Protein AF-A0A8T4YP02-F1 (afdb_monomer_lite)

Sequence (93 aa):
HVAAELEYALFMFSLIFQEENIDKSKWKPNPDVKKDNINGVLTEVYSLLDNAKKSLTSGKLLDAYKGVYLARHRVFAVEENLAKKKRERSKGK

Foldseek 3Di:
DLLVVLVVVLVVLVVVCVVVVPDPPPDDDDQPAPLPDLPVLVVLLVVLQVQLVVCVVVVVSSSNSNSSVSSSVSVVSNVVVVVVVVVVVVVVD

Radius of gyration: 15.5 Å; chains: 1; bounding box: 36×24×47 Å

Structure (mmCIF, N/CA/C/O backbone):
data_AF-A0A8T4YP02-F1
#
_entry.id   AF-A0A8T4YP02-F1
#
loop_
_atom_site.group_PDB
_atom_site.id
_atom_site.type_symbol
_atom_site.label_atom_id
_atom_site.label_alt_id
_atom_site.label_comp_id
_atom_site.label_asym_id
_atom_site.label_entity_id
_atom_site.label_seq_id
_atom_site.pdbx_PDB_ins_code
_atom_site.Cartn_x
_atom_site.Cartn_y
_atom_site.Cartn_z
_atom_site.occupancy
_atom_site.B_iso_or_equiv
_atom_site.auth_seq_id
_atom_site.auth_comp_id
_atom_site.auth_asym_id
_atom_site.auth_atom_id
_atom_site.pdbx_PDB_model_num
ATOM 1 N N . HIS A 1 1 ? -1.067 -4.260 -12.880 1.00 76.62 1 HIS A N 1
ATOM 2 C CA . HIS A 1 1 ? -2.163 -4.738 -12.010 1.00 76.62 1 HIS A CA 1
ATOM 3 C C . HIS A 1 1 ? -1.931 -4.313 -10.566 1.00 76.62 1 HIS A C 1
ATOM 5 O O . HIS A 1 1 ? -2.680 -3.469 -10.098 1.00 76.62 1 HIS A O 1
ATOM 11 N N . VAL A 1 2 ? -0.830 -4.733 -9.933 1.00 87.69 2 VAL A N 1
ATOM 12 C CA . VAL A 1 2 ? -0.505 -4.404 -8.527 1.00 87.69 2 VAL A CA 1
ATOM 13 C C . VAL A 1 2 ? -0.563 -2.904 -8.190 1.00 87.69 2 VAL A C 1
ATOM 15 O O . VAL A 1 2 ? -1.158 -2.535 -7.187 1.00 87.69 2 VAL A O 1
ATOM 18 N N . ALA A 1 3 ? -0.007 -2.011 -9.019 1.00 88.44 3 ALA A N 1
ATOM 19 C CA . ALA A 1 3 ? -0.050 -0.570 -8.737 1.00 88.4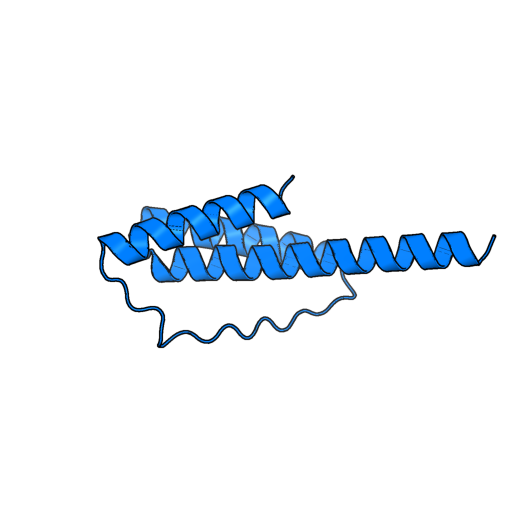4 3 ALA A CA 1
ATOM 20 C C . ALA A 1 3 ? -1.486 -0.019 -8.612 1.00 88.44 3 ALA A C 1
ATOM 22 O O . ALA A 1 3 ? -1.766 0.774 -7.717 1.00 88.44 3 ALA A O 1
ATOM 23 N N . ALA A 1 4 ? -2.403 -0.477 -9.471 1.00 92.75 4 ALA A N 1
ATOM 24 C CA . ALA A 1 4 ? -3.805 -0.066 -9.440 1.00 92.75 4 ALA A CA 1
ATOM 25 C C . ALA A 1 4 ? -4.546 -0.638 -8.221 1.00 92.75 4 ALA A C 1
ATOM 27 O O . ALA A 1 4 ? -5.353 0.059 -7.616 1.00 92.75 4 ALA A O 1
ATOM 28 N N . GLU A 1 5 ? -4.240 -1.875 -7.824 1.00 94.56 5 GLU A N 1
ATOM 29 C CA . GLU A 1 5 ? -4.800 -2.499 -6.617 1.00 94.56 5 GLU A CA 1
ATOM 30 C C . GLU A 1 5 ? -4.366 -1.758 -5.346 1.00 94.56 5 GLU A C 1
ATOM 32 O O . GLU A 1 5 ? -5.178 -1.524 -4.452 1.00 94.56 5 GLU A O 1
ATOM 37 N N . LEU A 1 6 ? -3.100 -1.333 -5.278 1.00 95.19 6 LEU A N 1
ATOM 38 C CA . LEU A 1 6 ? -2.593 -0.539 -4.159 1.00 95.19 6 LEU A CA 1
ATOM 39 C C . LEU A 1 6 ? -3.213 0.860 -4.126 1.00 95.19 6 LEU A C 1
ATOM 41 O O . LEU A 1 6 ? -3.549 1.343 -3.048 1.00 95.19 6 LEU A O 1
ATOM 45 N N . GLU A 1 7 ? -3.411 1.496 -5.282 1.00 95.00 7 GLU A N 1
ATOM 46 C CA . GLU A 1 7 ? -4.115 2.780 -5.362 1.00 95.00 7 GLU A CA 1
ATOM 47 C C . GLU A 1 7 ? -5.578 2.647 -4.911 1.00 95.00 7 GLU A C 1
ATOM 49 O O . GLU A 1 7 ? -6.060 3.461 -4.127 1.00 95.00 7 GLU A O 1
ATOM 54 N N . TYR A 1 8 ? -6.261 1.577 -5.329 1.00 96.06 8 TYR A N 1
ATOM 55 C CA . TYR A 1 8 ? -7.615 1.269 -4.873 1.00 96.06 8 TYR A CA 1
ATOM 56 C C . TYR A 1 8 ? -7.670 1.059 -3.354 1.00 96.06 8 TYR A C 1
ATOM 58 O O . TYR A 1 8 ? -8.529 1.623 -2.680 1.00 96.06 8 TYR A O 1
ATOM 66 N N . ALA A 1 9 ? -6.722 0.316 -2.778 1.00 96.06 9 ALA A N 1
ATOM 67 C CA . ALA A 1 9 ? -6.641 0.150 -1.330 1.00 96.06 9 ALA A CA 1
ATOM 68 C C . ALA A 1 9 ? -6.423 1.492 -0.605 1.00 96.06 9 ALA A C 1
ATOM 70 O O . ALA A 1 9 ? -7.083 1.764 0.399 1.00 96.06 9 ALA A O 1
ATOM 71 N N . LEU A 1 10 ? -5.546 2.363 -1.119 1.00 95.62 10 LEU A N 1
ATOM 72 C CA . LEU A 1 10 ? -5.338 3.712 -0.573 1.00 95.62 10 LEU A CA 1
ATOM 73 C C . LEU A 1 10 ? -6.603 4.575 -0.658 1.00 95.62 10 LEU A C 1
ATOM 75 O O . LEU A 1 10 ? -6.896 5.320 0.280 1.00 95.62 10 LEU A O 1
ATOM 79 N N . PHE A 1 11 ? -7.367 4.445 -1.742 1.00 96.19 11 PHE A N 1
ATOM 80 C CA . PHE A 1 11 ? -8.667 5.088 -1.883 1.00 96.19 11 PHE A CA 1
ATOM 81 C C . PHE A 1 11 ? -9.656 4.595 -0.817 1.00 96.19 11 PHE A C 1
ATOM 83 O O . PHE A 1 11 ? -10.253 5.420 -0.128 1.00 96.19 11 PHE A O 1
ATOM 90 N N . MET A 1 12 ? -9.752 3.284 -0.580 1.00 96.31 12 MET A N 1
ATOM 91 C CA . MET A 1 12 ? -10.605 2.739 0.487 1.00 96.31 12 MET A CA 1
ATOM 92 C C . MET A 1 12 ? -10.202 3.262 1.870 1.00 96.31 12 MET A C 1
ATOM 94 O O . MET A 1 12 ? -11.061 3.674 2.647 1.00 96.31 12 MET A O 1
ATOM 98 N N . PHE A 1 13 ? -8.899 3.342 2.161 1.00 94.62 13 PHE A N 1
ATOM 99 C CA . PHE A 1 13 ? -8.424 3.978 3.391 1.00 94.62 13 PHE A CA 1
ATOM 100 C C . PHE A 1 13 ? -8.858 5.441 3.492 1.00 94.62 13 PHE A C 1
ATOM 102 O O . PHE A 1 13 ? -9.167 5.905 4.582 1.00 94.62 13 PHE A O 1
ATOM 109 N N . SER A 1 14 ? -8.878 6.193 2.388 1.00 93.19 14 SER A N 1
ATOM 110 C CA . SER A 1 14 ? -9.314 7.593 2.421 1.00 93.19 14 SER A CA 1
ATOM 111 C C . SER A 1 14 ? -10.768 7.749 2.875 1.00 93.19 14 SER A C 1
ATOM 113 O O . SER A 1 14 ? -11.034 8.637 3.681 1.00 93.19 14 SER A O 1
ATOM 115 N N . LEU A 1 15 ? -11.651 6.840 2.445 1.00 95.44 15 LEU A N 1
ATOM 116 C CA . LEU A 1 15 ? -13.051 6.800 2.868 1.00 95.44 15 LEU A CA 1
ATOM 117 C C . LEU A 1 15 ? -13.166 6.458 4.356 1.00 95.44 15 LEU A C 1
ATOM 119 O O . LEU A 1 15 ? -13.781 7.207 5.108 1.00 95.44 15 LEU A O 1
ATOM 123 N N . ILE A 1 16 ? -12.486 5.391 4.790 1.00 94.19 16 ILE A N 1
ATOM 124 C CA . ILE A 1 16 ? -12.480 4.953 6.195 1.00 94.19 16 ILE A CA 1
ATOM 125 C C . ILE A 1 16 ? -12.003 6.079 7.114 1.00 94.19 16 ILE A C 1
ATOM 127 O O . ILE A 1 16 ? -12.607 6.365 8.137 1.00 94.19 16 ILE A O 1
ATOM 131 N N . PHE A 1 17 ? -10.922 6.764 6.747 1.00 93.38 17 PHE A N 1
ATOM 132 C CA . PHE A 1 17 ? -10.372 7.821 7.589 1.00 93.38 17 PHE A CA 1
ATOM 133 C C . PHE A 1 17 ? -11.249 9.068 7.668 1.00 93.38 17 PHE A C 1
ATOM 135 O O . PHE A 1 17 ? -11.200 9.765 8.680 1.00 93.38 17 PHE A O 1
ATOM 142 N N . GLN A 1 18 ? -12.037 9.341 6.628 1.00 92.12 18 GLN A N 1
ATOM 143 C CA . GLN A 1 18 ? -13.044 10.392 6.663 1.00 92.12 18 GLN A CA 1
ATOM 144 C C . GLN A 1 18 ? -14.206 10.013 7.592 1.00 92.12 18 GLN A C 1
ATOM 146 O O . GLN A 1 18 ? -14.655 10.854 8.364 1.00 92.12 18 GLN A O 1
ATOM 151 N N . GLU A 1 19 ? -14.668 8.763 7.543 1.00 93.06 19 GLU A N 1
ATOM 152 C CA . GLU A 1 19 ? -15.765 8.262 8.379 1.00 93.06 19 GLU A CA 1
ATOM 153 C C . GLU A 1 19 ? -15.364 8.154 9.861 1.00 93.06 19 GLU A C 1
ATOM 155 O O . GLU A 1 19 ? -16.073 8.633 10.745 1.00 93.06 19 GLU A O 1
ATOM 160 N N . GLU A 1 20 ? -14.181 7.606 10.138 1.00 91.25 20 GLU A N 1
ATOM 161 C CA . GLU A 1 20 ? -13.670 7.374 11.494 1.00 91.25 20 GLU A CA 1
ATOM 162 C C . GLU A 1 20 ? -12.919 8.580 12.093 1.00 91.25 20 GLU A C 1
ATOM 164 O O . GLU A 1 20 ? -12.395 8.495 13.202 1.00 91.25 20 GLU A O 1
ATOM 169 N N . ASN A 1 21 ? -12.853 9.717 11.385 1.00 90.00 21 ASN A N 1
ATOM 170 C CA . ASN A 1 21 ? -12.121 10.926 11.799 1.00 90.00 21 ASN A CA 1
ATOM 171 C C . ASN A 1 21 ? -10.655 10.654 12.204 1.00 90.00 21 ASN A C 1
ATOM 173 O O . ASN A 1 21 ? -10.132 11.217 13.171 1.00 90.00 21 ASN A O 1
ATOM 177 N N . ILE A 1 22 ? -9.970 9.779 11.465 1.00 88.50 22 ILE A N 1
ATOM 178 C CA . ILE A 1 22 ? -8.588 9.395 11.773 1.00 88.50 2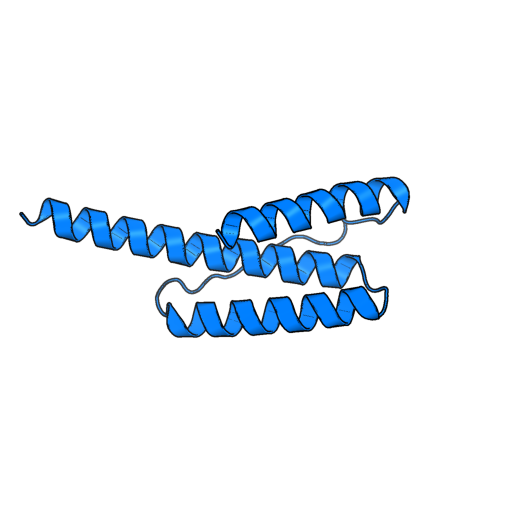2 ILE A CA 1
ATOM 179 C C . ILE A 1 22 ? -7.615 10.468 11.273 1.00 88.50 22 ILE A C 1
ATOM 181 O O . ILE A 1 22 ? -7.491 10.730 10.074 1.00 88.50 22 ILE A O 1
ATOM 185 N N . ASP A 1 23 ? -6.851 11.041 12.204 1.00 86.38 23 ASP A N 1
ATOM 186 C CA . ASP A 1 23 ? -5.845 12.060 11.912 1.00 86.38 23 ASP A CA 1
ATOM 187 C C . ASP A 1 23 ? -4.578 11.472 11.260 1.00 86.38 23 ASP A C 1
ATOM 189 O O . ASP A 1 23 ? -3.827 10.697 11.860 1.00 86.38 23 ASP A O 1
ATOM 193 N N . LYS A 1 24 ? -4.305 11.904 10.023 1.00 83.00 24 LYS A N 1
ATOM 194 C CA . LYS A 1 24 ? -3.081 11.576 9.270 1.00 83.00 24 LYS A CA 1
ATOM 195 C C . LYS A 1 24 ? -2.006 12.656 9.339 1.00 83.00 24 LYS A C 1
ATOM 197 O O . LYS A 1 24 ? -0.894 12.414 8.874 1.00 83.00 24 LYS A O 1
ATOM 202 N N . SER A 1 25 ? -2.317 13.844 9.854 1.00 78.56 25 SER A N 1
ATOM 203 C CA . SER A 1 25 ? -1.477 15.047 9.737 1.00 78.56 25 SER A CA 1
ATOM 204 C C . SER A 1 25 ? -0.083 14.875 10.350 1.00 78.56 25 SER A C 1
ATOM 206 O O . SER A 1 25 ? 0.896 15.450 9.872 1.00 78.56 25 SER A O 1
ATOM 208 N N . LYS A 1 26 ? 0.026 14.021 11.374 1.00 78.62 26 LYS A N 1
ATOM 209 C CA . LYS A 1 26 ? 1.285 13.692 12.055 1.00 78.62 26 LYS A CA 1
ATOM 210 C C . LYS A 1 26 ? 2.214 12.804 11.232 1.00 78.62 26 LYS A C 1
ATOM 212 O O . LYS A 1 26 ? 3.391 12.683 11.566 1.00 78.62 26 LYS A O 1
ATOM 217 N N . TRP A 1 27 ? 1.715 12.167 10.175 1.00 83.75 27 TRP A N 1
ATOM 218 C CA . TRP A 1 27 ? 2.518 11.287 9.342 1.00 83.75 27 TRP A CA 1
ATOM 219 C C . TRP A 1 27 ? 2.955 11.982 8.053 1.00 83.75 27 TRP A C 1
ATOM 221 O O . TRP A 1 27 ? 2.143 12.303 7.188 1.00 83.75 27 TRP A O 1
ATOM 231 N N . LYS A 1 28 ? 4.270 12.168 7.907 1.00 80.62 28 LYS A N 1
ATOM 232 C CA . LYS A 1 28 ? 4.897 12.628 6.666 1.00 80.62 28 LYS A CA 1
ATOM 233 C C . LYS A 1 28 ? 5.586 11.445 5.987 1.00 80.62 28 LYS A C 1
ATOM 235 O O . LYS A 1 28 ? 6.522 10.891 6.567 1.00 80.62 28 LYS A O 1
ATOM 240 N N . PRO A 1 29 ? 5.150 11.034 4.788 1.00 77.19 29 PRO A N 1
ATOM 241 C CA . PRO A 1 29 ? 5.826 9.968 4.073 1.00 77.19 29 PRO A CA 1
ATOM 242 C C . PRO A 1 29 ? 7.218 10.431 3.621 1.00 77.19 29 PRO A C 1
ATOM 244 O O . PRO A 1 29 ? 7.341 11.430 2.919 1.00 77.19 29 PRO A O 1
ATOM 247 N N . ASN A 1 30 ? 8.256 9.678 3.992 1.00 74.19 30 ASN A N 1
ATOM 248 C CA . ASN A 1 30 ? 9.603 9.812 3.432 1.00 74.19 30 ASN A CA 1
ATOM 249 C C . ASN A 1 30 ? 10.091 8.451 2.912 1.00 74.19 30 ASN A C 1
ATOM 251 O O . ASN A 1 30 ? 10.843 7.753 3.596 1.00 74.19 30 ASN A O 1
ATOM 255 N N . PRO A 1 31 ? 9.587 8.003 1.754 1.00 69.12 31 PRO A N 1
ATOM 256 C CA . PRO A 1 31 ? 9.994 6.728 1.200 1.00 69.12 31 PRO A CA 1
ATOM 257 C C . PRO A 1 31 ? 11.372 6.872 0.540 1.00 69.12 31 PRO A C 1
ATOM 259 O O . PRO A 1 31 ? 11.481 7.286 -0.611 1.00 69.12 31 PRO A O 1
ATOM 262 N N . ASP A 1 32 ? 12.433 6.515 1.262 1.00 69.44 32 ASP A N 1
ATOM 263 C CA . ASP A 1 32 ? 13.770 6.407 0.672 1.00 69.44 32 ASP A CA 1
ATOM 264 C C . ASP A 1 32 ? 13.850 5.139 -0.189 1.00 69.44 32 ASP A C 1
ATOM 266 O O . ASP A 1 32 ? 13.927 4.017 0.332 1.00 69.44 32 ASP A O 1
ATOM 270 N N . VAL A 1 33 ? 13.761 5.305 -1.515 1.00 68.19 33 VAL A N 1
ATOM 271 C CA . VAL A 1 33 ? 13.753 4.198 -2.478 1.00 68.19 33 VAL A CA 1
ATOM 272 C C . VAL A 1 33 ? 15.088 4.022 -3.178 1.00 68.19 33 VAL A C 1
ATOM 274 O O . VAL A 1 33 ? 15.390 4.709 -4.150 1.00 68.19 33 VAL A O 1
ATOM 277 N N . LYS A 1 34 ? 15.851 3.011 -2.742 1.00 64.69 34 LYS A N 1
ATOM 278 C CA . LYS A 1 34 ? 17.020 2.507 -3.472 1.00 64.69 34 LYS A CA 1
ATOM 279 C C . LYS A 1 34 ? 16.550 1.802 -4.747 1.00 64.69 34 LYS A C 1
ATOM 281 O O . LYS A 1 34 ? 15.974 0.718 -4.701 1.00 64.69 34 LYS A O 1
ATOM 286 N N . LYS A 1 35 ? 16.774 2.458 -5.886 1.00 65.00 35 LYS A N 1
ATOM 287 C CA . LYS A 1 35 ? 16.210 2.121 -7.204 1.00 65.00 35 LYS A CA 1
ATOM 288 C C . LYS A 1 35 ? 16.862 0.903 -7.885 1.00 65.00 35 LYS A C 1
ATOM 290 O O . LYS A 1 35 ? 16.287 0.352 -8.821 1.00 65.00 35 LYS A O 1
ATOM 295 N N . ASP A 1 36 ? 18.008 0.432 -7.404 1.00 66.88 36 ASP A N 1
ATOM 296 C CA . ASP A 1 36 ? 18.879 -0.412 -8.236 1.00 66.88 36 ASP A CA 1
ATOM 297 C C . ASP A 1 36 ? 18.651 -1.926 -8.080 1.00 66.88 36 ASP A C 1
ATOM 299 O O . ASP A 1 36 ? 19.015 -2.699 -8.967 1.00 66.88 36 ASP A O 1
ATOM 303 N N . ASN A 1 37 ? 17.992 -2.368 -7.002 1.00 78.81 37 ASN A N 1
ATOM 304 C CA . ASN A 1 37 ? 17.766 -3.788 -6.714 1.00 78.81 37 ASN A CA 1
ATOM 305 C C . ASN A 1 37 ? 16.278 -4.165 -6.792 1.00 78.81 37 ASN A C 1
ATOM 307 O O . ASN A 1 37 ? 15.579 -4.165 -5.782 1.00 78.81 37 ASN A O 1
ATOM 311 N N . ILE A 1 38 ? 15.806 -4.538 -7.986 1.00 80.62 38 ILE A N 1
ATOM 312 C CA . ILE A 1 38 ? 14.401 -4.922 -8.230 1.00 80.62 38 ILE A CA 1
ATOM 313 C C . ILE A 1 38 ? 13.953 -6.059 -7.301 1.00 80.62 38 ILE A C 1
ATOM 315 O O . ILE A 1 38 ? 12.881 -5.969 -6.709 1.00 80.62 38 ILE A O 1
ATOM 319 N N . ASN A 1 39 ? 14.777 -7.097 -7.128 1.00 82.62 39 ASN A N 1
ATOM 320 C CA . ASN A 1 39 ? 14.433 -8.235 -6.272 1.00 82.62 39 ASN A CA 1
ATOM 321 C C . ASN A 1 39 ? 14.331 -7.816 -4.801 1.00 82.62 39 ASN A C 1
ATOM 323 O O . ASN A 1 39 ? 13.404 -8.224 -4.109 1.00 82.62 39 ASN A O 1
ATOM 327 N N . GLY A 1 40 ? 15.242 -6.955 -4.341 1.00 85.50 40 GLY A N 1
ATOM 328 C CA . GLY A 1 40 ? 15.181 -6.376 -2.999 1.00 85.50 40 GLY A CA 1
ATOM 329 C C . GLY A 1 40 ? 13.914 -5.548 -2.782 1.00 85.50 40 GLY A C 1
ATOM 330 O O . GLY A 1 40 ? 13.250 -5.704 -1.760 1.00 85.50 40 GLY A O 1
ATOM 331 N N . VAL A 1 41 ? 13.534 -4.732 -3.769 1.00 86.19 41 VAL A N 1
ATOM 332 C CA . VAL A 1 41 ? 12.309 -3.925 -3.707 1.00 86.19 41 VAL A CA 1
ATOM 333 C C . VAL A 1 41 ? 11.055 -4.806 -3.693 1.00 86.19 41 VAL A C 1
ATOM 335 O O . VAL A 1 41 ? 10.135 -4.524 -2.931 1.00 86.19 41 VAL A O 1
ATOM 338 N N . LEU A 1 42 ? 11.010 -5.893 -4.470 1.00 86.81 42 LEU A N 1
ATOM 339 C CA . LEU A 1 42 ? 9.880 -6.830 -4.443 1.00 86.81 42 LEU A CA 1
ATOM 340 C C . LEU A 1 42 ? 9.733 -7.511 -3.076 1.00 86.81 42 LEU A C 1
ATOM 342 O O . LEU A 1 42 ? 8.627 -7.559 -2.542 1.00 86.81 42 LEU A O 1
ATOM 346 N N . THR A 1 43 ? 10.831 -7.978 -2.478 1.00 90.38 43 THR A N 1
ATOM 347 C CA . THR A 1 43 ? 10.814 -8.548 -1.120 1.00 90.38 43 THR A CA 1
ATOM 348 C C . THR A 1 43 ? 10.331 -7.528 -0.085 1.00 90.38 43 THR A C 1
ATOM 350 O O . THR A 1 43 ? 9.528 -7.865 0.786 1.00 90.38 43 THR A O 1
ATOM 353 N N . GLU A 1 44 ? 10.768 -6.270 -0.195 1.00 90.38 44 GLU A N 1
ATOM 354 C CA . GLU A 1 44 ? 10.305 -5.184 0.675 1.00 90.38 44 GLU A CA 1
ATOM 355 C C . GLU A 1 44 ? 8.797 -4.941 0.513 1.00 90.38 44 GLU A C 1
ATOM 357 O O . GLU A 1 44 ? 8.084 -4.848 1.509 1.00 90.38 44 GLU A O 1
ATOM 362 N N . VAL A 1 45 ? 8.290 -4.914 -0.724 1.00 91.94 45 VAL A N 1
ATOM 363 C CA . VAL A 1 45 ? 6.853 -4.780 -1.015 1.00 91.94 45 VAL A CA 1
ATOM 364 C C . VAL A 1 45 ? 6.053 -5.906 -0.365 1.00 91.94 45 VAL A C 1
ATOM 366 O O . VAL A 1 45 ? 5.071 -5.624 0.317 1.00 91.94 45 VAL A O 1
ATOM 369 N N . TYR A 1 46 ? 6.476 -7.165 -0.510 1.00 93.12 46 TYR A N 1
ATOM 370 C CA . TYR A 1 46 ? 5.781 -8.291 0.123 1.00 93.12 46 TYR A CA 1
ATOM 371 C C . TYR A 1 46 ? 5.746 -8.166 1.649 1.00 93.12 46 TYR A C 1
ATOM 373 O O . TYR A 1 46 ? 4.690 -8.344 2.254 1.00 93.12 46 TYR A O 1
ATOM 381 N N . SER A 1 47 ? 6.871 -7.798 2.266 1.00 94.69 47 SER A N 1
ATOM 382 C CA . SER A 1 47 ? 6.953 -7.566 3.712 1.00 94.69 47 SER A CA 1
ATOM 383 C C . SER A 1 47 ? 6.027 -6.431 4.168 1.00 94.69 47 SER A C 1
ATOM 385 O O . SER A 1 47 ? 5.295 -6.568 5.150 1.00 94.69 47 SER A O 1
ATOM 387 N N . LEU A 1 48 ? 5.998 -5.317 3.430 1.00 94.88 48 LEU A N 1
ATOM 388 C CA . LEU A 1 48 ? 5.118 -4.182 3.715 1.00 94.88 48 LEU A CA 1
ATOM 389 C C . LEU A 1 48 ? 3.639 -4.569 3.640 1.00 94.88 48 LEU A C 1
ATOM 391 O O . LEU A 1 48 ? 2.866 -4.150 4.499 1.00 94.88 48 LEU A O 1
ATOM 395 N N . LEU A 1 49 ? 3.246 -5.377 2.653 1.00 95.69 49 LEU A N 1
ATOM 396 C CA . LEU A 1 49 ? 1.859 -5.816 2.487 1.00 95.69 49 LEU A CA 1
ATOM 397 C C . LEU A 1 49 ? 1.431 -6.839 3.541 1.00 95.69 49 LEU A C 1
ATOM 399 O O . LEU A 1 49 ? 0.315 -6.745 4.051 1.00 95.69 49 LEU A O 1
ATOM 403 N N . ASP A 1 50 ? 2.310 -7.767 3.921 1.00 96.88 50 ASP A N 1
ATOM 404 C CA . ASP A 1 50 ? 2.033 -8.707 5.011 1.00 96.88 50 ASP A CA 1
ATOM 405 C C . ASP A 1 50 ? 1.858 -7.971 6.350 1.00 96.88 50 ASP A C 1
ATOM 407 O O . ASP A 1 50 ? 0.888 -8.191 7.082 1.00 96.88 50 ASP A O 1
ATOM 411 N N . ASN A 1 51 ? 2.735 -7.004 6.633 1.00 96.19 51 ASN A N 1
ATOM 412 C CA . ASN A 1 51 ? 2.613 -6.151 7.813 1.00 96.19 51 ASN A CA 1
ATOM 413 C C . ASN A 1 51 ? 1.359 -5.272 7.761 1.00 96.19 51 ASN A C 1
ATOM 415 O O . ASN A 1 51 ? 0.661 -5.150 8.766 1.00 96.19 51 ASN A O 1
ATOM 419 N N . ALA A 1 52 ?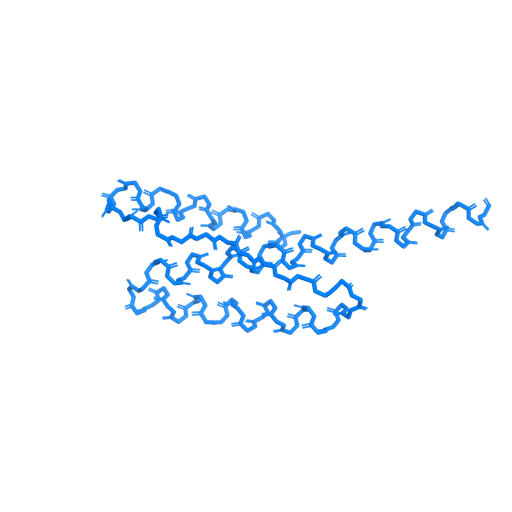 1.027 -4.699 6.601 1.00 96.19 52 ALA A N 1
ATOM 420 C CA . ALA A 1 52 ? -0.191 -3.912 6.436 1.00 96.19 52 ALA A CA 1
ATOM 421 C C . ALA A 1 52 ? -1.446 -4.752 6.705 1.00 96.19 52 ALA A C 1
ATOM 423 O O . ALA A 1 52 ? -2.351 -4.295 7.402 1.00 96.19 52 ALA A O 1
ATOM 424 N N . LYS A 1 53 ? -1.475 -5.999 6.221 1.00 96.19 53 LYS A N 1
ATOM 425 C CA . LYS A 1 53 ? -2.565 -6.945 6.475 1.00 96.19 53 LYS A CA 1
ATOM 426 C C . LYS A 1 53 ? -2.707 -7.250 7.967 1.00 96.19 53 LYS A C 1
ATOM 428 O O . LYS A 1 53 ? -3.814 -7.177 8.491 1.00 96.19 53 LYS A O 1
ATOM 433 N N . LYS A 1 54 ? -1.600 -7.523 8.665 1.00 97.25 54 LYS A N 1
ATOM 434 C CA . LYS A 1 54 ? -1.586 -7.746 10.125 1.00 97.25 54 LYS A CA 1
ATOM 435 C C . LYS A 1 54 ? -2.065 -6.516 10.906 1.00 97.25 54 LYS A C 1
ATOM 437 O O . LYS A 1 54 ? -2.845 -6.639 11.855 1.00 97.25 54 LYS A O 1
ATOM 442 N N . SER A 1 55 ? -1.634 -5.321 10.502 1.00 96.25 55 SER A N 1
ATOM 443 C CA . SER A 1 55 ? -2.093 -4.056 11.089 1.00 96.25 55 SER A CA 1
ATOM 444 C C . SER A 1 55 ? -3.591 -3.847 10.873 1.00 96.25 55 SER A C 1
ATOM 446 O O . SER A 1 55 ? -4.295 -3.494 11.814 1.00 96.25 55 SER A O 1
ATOM 448 N N . LEU A 1 56 ? -4.101 -4.153 9.677 1.00 93.69 56 LEU A N 1
ATOM 449 C CA . LEU A 1 56 ? -5.526 -4.061 9.366 1.00 93.69 56 LEU A CA 1
ATOM 450 C C . LEU A 1 56 ? -6.352 -5.004 10.251 1.00 93.69 56 LEU A C 1
ATOM 452 O O . LEU A 1 56 ? -7.309 -4.568 10.881 1.00 93.69 56 LEU A O 1
ATOM 456 N N . THR A 1 57 ? -5.941 -6.270 10.382 1.00 94.56 57 THR A N 1
ATOM 457 C CA . THR A 1 57 ? -6.644 -7.252 11.230 1.00 94.56 57 THR A CA 1
ATOM 458 C C . THR A 1 57 ? -6.582 -6.933 12.724 1.00 94.56 57 THR A C 1
ATOM 460 O O . THR A 1 57 ? -7.407 -7.424 13.484 1.00 94.56 57 THR A O 1
ATOM 463 N N . SER A 1 58 ? -5.611 -6.124 13.156 1.00 94.56 58 SER A N 1
ATOM 464 C CA . SER A 1 58 ? -5.474 -5.679 14.551 1.00 94.56 58 SER A CA 1
ATOM 465 C C . SER A 1 58 ? -6.106 -4.307 14.820 1.00 94.56 58 SER A C 1
ATOM 467 O O . SER A 1 58 ? -5.910 -3.753 15.898 1.00 94.56 58 SER A O 1
ATOM 469 N N . GLY A 1 59 ? -6.844 -3.744 13.853 1.00 92.25 59 GLY A N 1
ATOM 470 C CA . GLY A 1 59 ? -7.510 -2.442 13.979 1.00 92.25 59 GLY A CA 1
ATOM 471 C C . GLY A 1 59 ? -6.573 -1.233 13.876 1.00 92.25 59 GLY A C 1
ATOM 472 O O . GLY A 1 59 ? -6.996 -0.095 14.056 1.00 92.25 59 GLY A O 1
ATOM 473 N N . LYS A 1 60 ? -5.290 -1.436 13.556 1.00 94.00 60 LYS A N 1
ATOM 474 C CA . LYS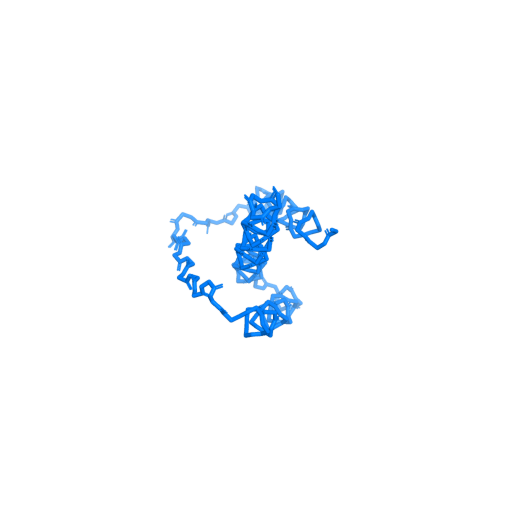 A 1 60 ? -4.297 -0.363 13.395 1.00 94.00 60 LYS A CA 1
ATOM 475 C C . LYS A 1 60 ? -4.360 0.221 11.983 1.00 94.00 60 LYS A C 1
ATOM 477 O O . LYS A 1 60 ? -3.433 0.067 11.186 1.00 94.00 60 LYS A O 1
ATOM 482 N N . LEU A 1 61 ? -5.465 0.895 11.665 1.00 93.69 61 LEU A N 1
ATOM 483 C CA . LEU A 1 61 ? -5.772 1.386 10.314 1.00 93.69 61 LEU A CA 1
ATOM 484 C C . LEU A 1 61 ? -4.706 2.334 9.754 1.00 93.69 61 LEU A C 1
ATOM 486 O O . LEU A 1 61 ? -4.297 2.190 8.602 1.00 93.69 61 LEU A O 1
ATOM 490 N N . LEU A 1 62 ? -4.202 3.265 10.572 1.00 93.19 62 LEU A N 1
ATOM 491 C CA . LEU A 1 62 ? -3.140 4.179 10.149 1.00 93.19 62 LEU A CA 1
ATOM 492 C C . LEU A 1 62 ? -1.860 3.420 9.770 1.00 93.19 62 LEU A C 1
ATOM 494 O O . LEU A 1 62 ? -1.235 3.748 8.767 1.00 93.19 62 LEU A O 1
ATOM 498 N N . ASP A 1 63 ? -1.481 2.387 10.520 1.00 93.81 63 ASP A N 1
ATOM 499 C CA . ASP A 1 63 ? -0.275 1.607 10.224 1.00 93.81 63 ASP A CA 1
ATOM 500 C C . ASP A 1 63 ? -0.458 0.701 9.002 1.00 93.81 63 ASP A C 1
ATOM 502 O O . ASP A 1 63 ? 0.471 0.548 8.206 1.00 93.81 63 ASP A O 1
ATOM 506 N N . ALA A 1 64 ? -1.665 0.166 8.800 1.00 95.81 64 ALA A N 1
ATOM 507 C CA . ALA A 1 64 ? -2.014 -0.553 7.580 1.00 95.81 64 ALA A CA 1
ATOM 508 C C . ALA A 1 64 ? -1.892 0.353 6.343 1.00 95.81 64 ALA A C 1
ATOM 510 O O . ALA A 1 64 ? -1.217 0.000 5.374 1.00 95.81 64 ALA A O 1
ATOM 511 N N . TYR A 1 65 ? -2.452 1.563 6.415 1.00 95.06 65 TYR A N 1
ATOM 512 C CA . TYR A 1 65 ? -2.342 2.574 5.365 1.00 95.06 65 TYR A CA 1
ATOM 513 C C . TYR A 1 65 ? -0.889 2.939 5.044 1.00 95.06 65 TYR A C 1
ATOM 515 O O . TYR A 1 65 ? -0.514 2.971 3.872 1.00 95.06 65 TYR A O 1
ATOM 523 N N . LYS A 1 66 ? -0.046 3.165 6.064 1.00 94.25 66 LYS A N 1
ATOM 524 C CA . LYS A 1 66 ? 1.386 3.450 5.866 1.00 94.25 66 LYS A CA 1
ATOM 525 C C . LYS A 1 66 ? 2.074 2.340 5.073 1.00 94.25 66 LYS A C 1
ATOM 527 O O . LYS A 1 66 ? 2.824 2.633 4.144 1.00 94.25 66 LYS A O 1
ATOM 532 N N . GLY A 1 67 ? 1.806 1.079 5.420 1.00 94.75 67 GLY A N 1
ATOM 533 C CA . GLY A 1 67 ? 2.374 -0.079 4.729 1.00 94.75 67 GLY A CA 1
ATOM 534 C C . GLY A 1 67 ? 1.966 -0.139 3.256 1.00 94.75 67 GLY A C 1
ATOM 535 O O . GLY A 1 67 ? 2.829 -0.258 2.386 1.00 94.75 67 GLY A O 1
ATOM 536 N N . VAL A 1 68 ? 0.674 0.043 2.963 1.00 96.00 68 VAL A N 1
ATOM 537 C CA . VAL A 1 68 ? 0.162 0.084 1.580 1.00 96.00 68 VAL A CA 1
ATOM 538 C C . VAL A 1 68 ? 0.746 1.265 0.798 1.00 96.00 68 VAL A C 1
ATOM 540 O O . VAL A 1 68 ? 1.157 1.100 -0.350 1.00 96.00 68 VAL A O 1
ATOM 543 N N . TYR A 1 69 ? 0.852 2.444 1.414 1.00 94.62 69 TYR A N 1
ATOM 544 C CA . TYR A 1 69 ? 1.419 3.633 0.774 1.00 94.62 69 TYR A CA 1
ATOM 545 C C . TYR A 1 69 ? 2.886 3.423 0.389 1.00 94.62 69 TYR A C 1
ATOM 547 O O . TYR A 1 69 ? 3.294 3.724 -0.736 1.00 94.62 69 TYR A O 1
ATOM 555 N N . LEU A 1 70 ? 3.686 2.882 1.313 1.00 93.38 70 LEU A N 1
ATOM 556 C CA . LEU A 1 70 ? 5.086 2.570 1.046 1.00 93.38 70 LEU A CA 1
ATOM 557 C C . LEU A 1 70 ? 5.198 1.522 -0.063 1.00 93.38 70 LEU A C 1
ATOM 559 O O . LEU A 1 70 ? 5.948 1.736 -1.014 1.00 93.38 70 LEU A O 1
ATOM 563 N N . ALA A 1 71 ? 4.406 0.447 -0.006 1.00 94.06 71 ALA A N 1
ATOM 564 C CA . ALA A 1 71 ? 4.385 -0.582 -1.044 1.00 94.06 71 ALA A CA 1
ATOM 565 C C . ALA A 1 71 ? 4.076 0.010 -2.430 1.00 94.06 71 ALA A C 1
ATOM 567 O O . ALA A 1 71 ? 4.782 -0.278 -3.396 1.00 94.06 71 ALA A O 1
ATOM 568 N N . ARG A 1 72 ? 3.092 0.915 -2.523 1.00 93.62 72 ARG A N 1
ATOM 569 C CA . ARG A 1 72 ? 2.735 1.611 -3.768 1.00 93.62 72 ARG A CA 1
ATOM 570 C C . ARG A 1 72 ? 3.907 2.408 -4.324 1.00 93.62 72 ARG A C 1
ATOM 572 O O . ARG A 1 72 ? 4.191 2.337 -5.518 1.00 93.62 72 ARG A O 1
ATOM 579 N N . HIS A 1 73 ? 4.619 3.145 -3.474 1.00 91.00 73 HIS A N 1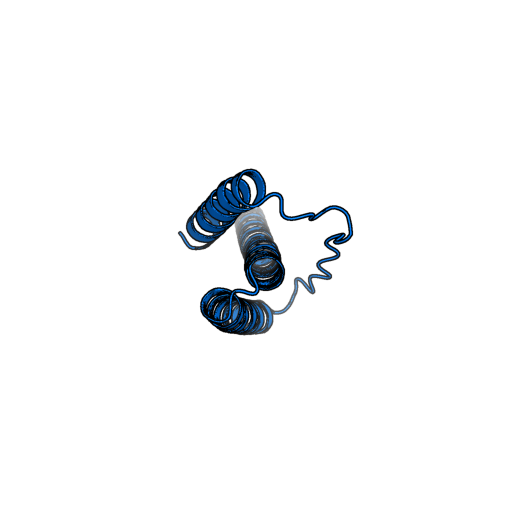
ATOM 580 C CA . HIS A 1 73 ? 5.753 3.950 -3.925 1.00 91.00 73 HIS A CA 1
ATOM 581 C C . HIS A 1 73 ? 6.943 3.094 -4.389 1.00 91.00 73 HIS A C 1
ATOM 583 O O . HIS A 1 73 ? 7.595 3.416 -5.382 1.00 91.00 73 HIS A O 1
ATOM 589 N N . ARG A 1 74 ? 7.183 1.962 -3.719 1.00 89.94 74 ARG A N 1
ATOM 590 C CA . ARG A 1 74 ? 8.200 0.971 -4.099 1.00 89.94 74 ARG A CA 1
ATOM 591 C C . ARG A 1 74 ? 7.891 0.327 -5.453 1.00 89.94 74 ARG A C 1
ATOM 593 O O . ARG A 1 74 ? 8.769 0.273 -6.311 1.00 89.94 74 ARG A O 1
ATOM 600 N N . VAL A 1 75 ? 6.642 -0.098 -5.670 1.00 90.81 75 VAL A N 1
ATOM 601 C CA . VAL A 1 75 ? 6.178 -0.645 -6.959 1.00 90.81 75 VAL A CA 1
ATOM 602 C C . VAL A 1 75 ? 6.355 0.383 -8.075 1.00 90.81 75 VAL A C 1
ATOM 604 O O . VAL A 1 75 ? 6.928 0.061 -9.115 1.00 90.81 75 VAL A O 1
ATOM 607 N N . PHE A 1 76 ? 5.963 1.636 -7.833 1.00 88.44 76 PHE A N 1
ATOM 608 C CA . PHE A 1 76 ? 6.112 2.712 -8.813 1.00 88.44 76 PHE A CA 1
ATOM 609 C C . PHE A 1 76 ? 7.578 2.944 -9.215 1.00 88.44 76 PHE A C 1
ATOM 611 O O . PHE A 1 76 ? 7.880 3.124 -10.393 1.00 88.44 76 PHE A O 1
ATOM 618 N N . ALA A 1 77 ? 8.514 2.876 -8.262 1.00 86.19 77 ALA A N 1
ATOM 619 C CA . ALA A 1 77 ? 9.940 2.997 -8.559 1.00 86.19 77 ALA A CA 1
ATOM 620 C C . ALA A 1 77 ? 10.458 1.855 -9.455 1.00 86.19 77 ALA A C 1
ATOM 622 O O . ALA A 1 77 ? 11.258 2.096 -10.361 1.00 86.19 77 ALA A O 1
ATOM 623 N N . VAL A 1 78 ? 9.990 0.619 -9.244 1.00 87.50 78 VAL A N 1
ATOM 624 C CA . VAL A 1 78 ? 10.344 -0.526 -10.102 1.00 87.50 78 VAL A CA 1
ATOM 625 C C . VAL A 1 78 ? 9.794 -0.339 -11.513 1.00 87.50 78 VAL A C 1
ATOM 627 O O . VAL A 1 78 ? 10.539 -0.508 -12.480 1.00 87.50 78 VAL A O 1
ATOM 630 N N . GLU A 1 79 ? 8.522 0.043 -11.643 1.00 87.88 79 GLU A N 1
ATOM 631 C CA . GLU A 1 79 ? 7.890 0.309 -12.941 1.00 87.88 79 GLU A CA 1
ATOM 632 C C . GLU A 1 79 ? 8.618 1.432 -13.701 1.00 87.88 79 GLU A C 1
ATOM 634 O O . GLU A 1 79 ? 8.923 1.276 -14.888 1.00 87.88 79 GLU A O 1
ATOM 639 N N . GLU A 1 80 ? 8.994 2.519 -13.014 1.00 86.75 80 GLU A N 1
ATOM 640 C CA . GLU A 1 80 ? 9.780 3.621 -13.581 1.00 86.75 80 GLU A CA 1
ATOM 641 C C . GLU A 1 80 ? 11.132 3.127 -14.126 1.00 86.75 80 GLU A C 1
ATOM 643 O O . GLU A 1 80 ? 11.507 3.433 -15.263 1.00 86.75 80 GLU A O 1
ATOM 648 N N . ASN A 1 81 ? 11.863 2.329 -13.343 1.00 85.12 81 ASN A N 1
ATOM 649 C CA . ASN A 1 81 ? 13.175 1.813 -13.733 1.00 85.12 81 ASN A CA 1
ATOM 650 C C . ASN A 1 81 ? 13.097 0.824 -14.898 1.00 85.12 81 ASN A C 1
ATOM 652 O O . ASN A 1 81 ? 13.933 0.864 -15.803 1.00 85.12 81 ASN A O 1
ATOM 656 N N . LEU A 1 82 ? 12.090 -0.052 -14.907 1.00 86.50 82 LEU A N 1
ATOM 657 C CA . LEU A 1 82 ? 11.853 -0.972 -16.019 1.00 86.50 82 LEU A CA 1
ATOM 658 C C . LEU A 1 82 ? 11.517 -0.210 -17.306 1.00 86.50 82 LEU A C 1
ATOM 660 O O . LEU A 1 82 ? 12.063 -0.524 -18.368 1.00 86.50 82 LEU A O 1
ATOM 664 N N . ALA A 1 83 ? 10.682 0.829 -17.216 1.00 87.94 83 ALA A N 1
ATOM 665 C CA . ALA A 1 83 ? 10.357 1.687 -18.349 1.00 87.94 83 ALA A CA 1
ATOM 666 C C . ALA A 1 83 ? 11.590 2.443 -18.876 1.00 87.94 83 ALA A C 1
ATOM 668 O O . ALA A 1 83 ? 11.791 2.499 -20.092 1.00 87.94 83 ALA A O 1
ATOM 669 N N . LYS A 1 84 ? 12.448 2.973 -17.990 1.00 86.81 84 LYS A N 1
ATOM 670 C CA . LYS A 1 84 ? 13.721 3.616 -18.367 1.00 86.81 84 LYS A CA 1
ATOM 671 C C . LYS A 1 84 ? 14.647 2.650 -19.106 1.00 86.81 84 LYS A C 1
ATOM 673 O O . LYS A 1 84 ? 15.013 2.928 -20.247 1.00 86.81 84 LYS A O 1
ATOM 678 N N . LYS A 1 85 ? 14.908 1.468 -18.534 1.00 86.00 85 LYS A N 1
ATOM 679 C CA . LYS A 1 85 ? 15.738 0.424 -19.166 1.00 86.00 85 LYS A CA 1
ATOM 680 C C . LYS A 1 85 ? 15.199 -0.003 -20.534 1.00 86.00 85 LYS A C 1
ATOM 682 O O . LYS A 1 85 ? 15.973 -0.229 -21.463 1.00 86.00 85 LYS A O 1
ATOM 687 N N . LYS A 1 86 ? 13.873 -0.103 -20.689 1.00 87.69 86 LYS A N 1
ATOM 688 C CA . LYS A 1 86 ? 13.241 -0.414 -21.983 1.00 87.69 86 LYS A CA 1
ATOM 689 C C . LYS A 1 86 ? 13.516 0.676 -23.025 1.00 87.69 86 LYS A C 1
ATOM 691 O O . LYS A 1 86 ? 13.852 0.341 -24.157 1.00 87.69 86 LYS A O 1
ATOM 696 N N . ARG A 1 87 ? 13.409 1.957 -22.645 1.00 87.31 87 ARG A N 1
ATOM 697 C CA . ARG A 1 87 ? 13.676 3.105 -23.532 1.00 87.31 87 ARG A CA 1
ATOM 698 C C . ARG A 1 87 ? 15.141 3.187 -23.957 1.00 87.31 87 ARG A C 1
ATOM 700 O O . ARG A 1 87 ? 15.418 3.479 -25.115 1.00 87.31 87 ARG A O 1
ATOM 707 N N . GLU A 1 88 ? 16.069 2.927 -23.044 1.00 88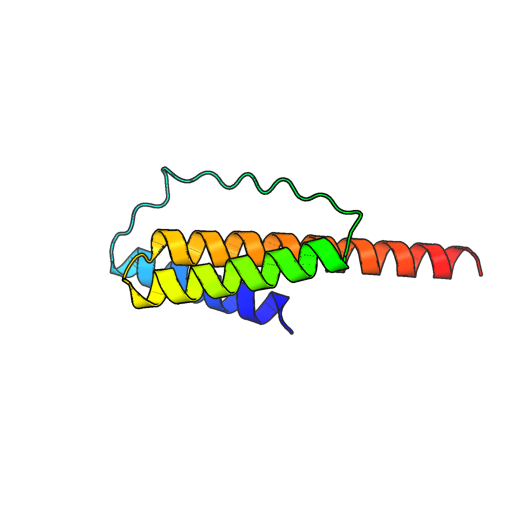.38 88 GLU A N 1
ATOM 708 C CA . GLU A 1 88 ? 17.508 2.906 -23.345 1.00 88.38 88 GLU A CA 1
ATOM 709 C C . GLU A 1 88 ? 17.844 1.818 -24.369 1.00 88.38 88 GLU A C 1
ATOM 711 O O . GLU A 1 88 ? 18.487 2.094 -25.378 1.00 88.38 88 GLU A O 1
ATOM 716 N N . ARG A 1 89 ? 17.306 0.606 -24.184 1.00 85.94 89 ARG A N 1
ATOM 717 C CA . ARG A 1 89 ? 17.482 -0.503 -25.137 1.00 85.94 89 ARG A CA 1
ATOM 718 C C . ARG A 1 89 ? 16.879 -0.227 -26.515 1.00 85.94 89 ARG A C 1
ATOM 720 O O . ARG A 1 89 ? 17.389 -0.747 -27.499 1.00 85.94 89 ARG A O 1
ATOM 727 N N . SER A 1 90 ? 15.806 0.563 -26.601 1.00 76.69 90 SER A N 1
ATOM 728 C CA . SER A 1 90 ? 15.203 0.943 -27.887 1.00 76.69 90 SER A CA 1
ATOM 729 C C . SER A 1 90 ? 15.912 2.101 -28.593 1.00 76.69 90 SER A C 1
ATOM 731 O O . SER A 1 90 ? 15.706 2.265 -29.784 1.00 76.69 90 SER A O 1
ATOM 733 N N . LYS A 1 91 ? 16.715 2.905 -27.880 1.00 74.44 91 LYS A N 1
ATOM 734 C CA . LYS A 1 91 ? 17.509 4.004 -28.463 1.00 74.44 91 LYS A CA 1
ATOM 735 C C . LYS A 1 91 ? 18.871 3.554 -29.001 1.00 74.44 91 LYS A C 1
ATOM 737 O O . LYS A 1 91 ? 19.496 4.299 -29.739 1.00 74.44 91 LYS A O 1
ATOM 742 N N . GLY A 1 92 ? 19.338 2.372 -28.598 1.00 58.47 92 GLY A N 1
ATOM 743 C CA . GLY A 1 92 ? 20.558 1.744 -29.117 1.00 58.47 92 GLY A CA 1
ATOM 744 C C . GLY A 1 92 ? 20.333 0.845 -30.339 1.00 58.47 92 GLY A C 1
ATOM 745 O O . GLY A 1 92 ? 21.214 0.048 -30.650 1.00 58.47 92 GLY A O 1
ATOM 746 N N . LYS A 1 93 ? 19.157 0.919 -30.974 1.00 49.22 93 LYS A N 1
ATOM 747 C CA . LYS A 1 93 ? 18.818 0.252 -32.236 1.00 49.22 93 LYS A CA 1
ATOM 748 C C . LYS A 1 93 ? 18.643 1.281 -33.338 1.00 49.22 93 LYS A C 1
ATOM 750 O O . LYS A 1 93 ? 18.082 2.352 -33.022 1.00 49.22 93 LYS A O 1
#

pLDDT: mean 87.77, std 9.44, range [49.22, 97.25]

Secondary structure (DSSP, 8-state):
-HHHHHHHHHHHHHHHHHHTT---TT--------TT-HHHHHHHHHHHHHHHHHHHHTT-HHHHHHHHHHHHHHHHHHHHHHHHHHHHHHHT-